Protein AF-A0A081S7B7-F1 (afdb_monomer)

Mean predicted aligned error: 12.24 Å

pLDDT: mean 73.67, std 15.97, range [31.12, 90.5]

Foldseek 3Di:
DVVVVVVVVVVVVVVVVPDDPPDVQDDAFDKDWDWDWDWDDDPVDIFTKTWTWIKTWHDDDPQKIAIQTPWTWMDGHPDIDTRVQWGWIQGRRNQFIWIDGPVDTDGDHPDDPDDDPPDD

Structure (mmCIF, N/CA/C/O backbone):
data_AF-A0A081S7B7-F1
#
_entry.id   AF-A0A081S7B7-F1
#
loop_
_atom_site.group_PDB
_atom_site.id
_atom_site.type_symbol
_atom_site.label_atom_id
_atom_site.label_alt_id
_atom_site.label_comp_id
_atom_site.label_asym_id
_atom_site.label_entity_id
_atom_site.label_seq_id
_atom_site.pdbx_PDB_ins_code
_atom_site.Cartn_x
_atom_site.Cartn_y
_atom_site.Cartn_z
_atom_site.occupancy
_atom_site.B_iso_or_equiv
_atom_site.auth_seq_id
_atom_site.auth_comp_id
_atom_site.auth_asym_id
_atom_site.auth_atom_id
_atom_site.pdbx_PDB_model_num
ATOM 1 N N . MET A 1 1 ? 56.852 11.979 -0.688 1.00 68.12 1 MET A N 1
ATOM 2 C CA . MET A 1 1 ? 56.045 12.980 -1.430 1.00 68.12 1 MET A CA 1
ATOM 3 C C . MET A 1 1 ? 55.145 12.350 -2.493 1.00 68.12 1 MET A C 1
ATOM 5 O O . MET A 1 1 ? 53.948 12.555 -2.406 1.00 68.12 1 MET A O 1
ATOM 9 N N . LYS A 1 2 ? 55.651 11.531 -3.431 1.00 82.25 2 LYS A N 1
ATOM 10 C CA . LYS A 1 2 ? 54.821 10.914 -4.494 1.00 82.25 2 LYS A CA 1
ATOM 11 C C . LYS A 1 2 ? 53.639 10.065 -3.985 1.00 82.25 2 LYS A C 1
ATOM 13 O O . LYS A 1 2 ? 52.539 10.202 -4.500 1.00 82.25 2 LYS A O 1
ATOM 18 N N . LEU A 1 3 ? 53.848 9.257 -2.940 1.00 85.06 3 LEU A N 1
ATOM 19 C CA . LEU A 1 3 ? 52.791 8.431 -2.332 1.00 85.06 3 LEU A CA 1
ATOM 20 C C . LEU A 1 3 ? 51.682 9.277 -1.682 1.00 85.06 3 LEU A C 1
ATOM 22 O O . LEU A 1 3 ? 50.507 8.969 -1.823 1.00 85.06 3 LEU A O 1
ATOM 26 N N . ALA A 1 4 ? 52.060 10.370 -1.013 1.00 86.06 4 ALA A N 1
ATOM 27 C CA . ALA A 1 4 ? 51.107 11.285 -0.388 1.00 86.06 4 ALA A CA 1
ATOM 28 C C . ALA A 1 4 ? 50.246 12.000 -1.438 1.00 86.06 4 ALA A C 1
ATOM 30 O O . ALA A 1 4 ? 49.049 12.160 -1.240 1.00 86.06 4 ALA A O 1
ATOM 31 N N . ILE A 1 5 ? 50.843 12.366 -2.577 1.00 86.19 5 ILE A N 1
ATOM 32 C CA . ILE A 1 5 ? 50.122 12.966 -3.705 1.00 86.19 5 ILE A CA 1
ATOM 33 C C . ILE A 1 5 ? 49.139 11.953 -4.307 1.00 86.19 5 ILE A C 1
ATOM 35 O O . ILE A 1 5 ? 47.987 12.301 -4.523 1.00 86.19 5 ILE A O 1
ATOM 39 N N . LEU A 1 6 ? 49.555 10.694 -4.495 1.00 90.50 6 LEU A N 1
ATOM 40 C CA . LEU A 1 6 ? 48.693 9.628 -5.018 1.00 90.50 6 LEU A CA 1
ATOM 41 C C . LEU A 1 6 ? 47.492 9.340 -4.097 1.00 90.50 6 LEU A C 1
ATOM 43 O O . LEU A 1 6 ? 46.360 9.208 -4.561 1.00 90.50 6 LEU A O 1
ATOM 47 N N . LEU A 1 7 ? 47.729 9.281 -2.785 1.00 87.81 7 LEU A N 1
ATOM 48 C CA . LEU A 1 7 ? 46.673 9.086 -1.790 1.00 87.81 7 LEU A CA 1
ATOM 49 C C . LEU A 1 7 ? 45.714 10.280 -1.744 1.00 87.81 7 LEU A C 1
ATOM 51 O O . LEU A 1 7 ? 44.505 10.082 -1.676 1.00 87.81 7 LEU A O 1
ATOM 55 N N . LEU A 1 8 ? 46.236 11.506 -1.851 1.00 87.44 8 LEU A N 1
ATO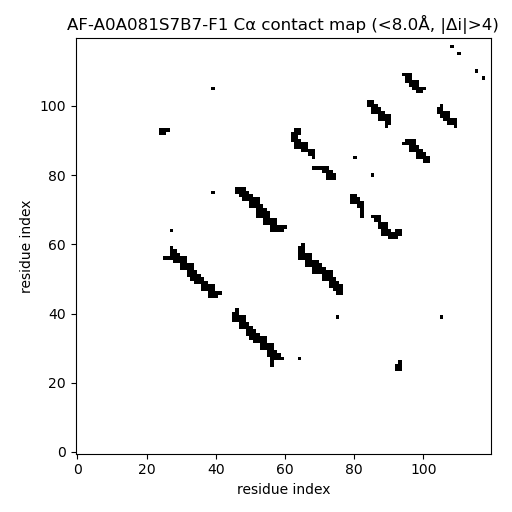M 56 C CA . LEU A 1 8 ? 45.418 12.716 -1.895 1.00 87.44 8 LEU A CA 1
ATOM 57 C C . LEU A 1 8 ? 44.538 12.748 -3.150 1.00 87.44 8 LEU A C 1
ATOM 59 O O . LEU A 1 8 ? 43.355 13.051 -3.058 1.00 87.44 8 LEU A O 1
ATOM 63 N N . THR A 1 9 ? 45.082 12.382 -4.314 1.00 85.81 9 THR A N 1
ATOM 64 C 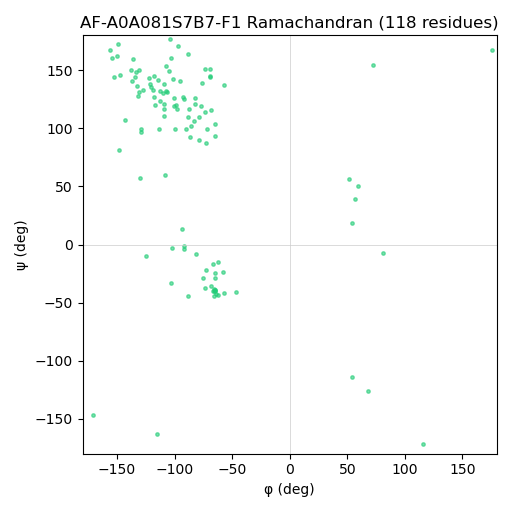CA . THR A 1 9 ? 44.297 12.314 -5.554 1.00 85.81 9 THR A CA 1
ATOM 65 C C . THR A 1 9 ? 43.218 11.244 -5.486 1.00 85.81 9 THR A C 1
ATOM 67 O O . THR A 1 9 ? 42.101 11.485 -5.928 1.00 85.81 9 THR A O 1
ATOM 70 N N . LEU A 1 10 ? 43.513 10.087 -4.885 1.00 85.25 10 LEU A N 1
ATOM 71 C CA . LEU A 1 10 ? 42.531 9.017 -4.734 1.00 85.25 10 LEU A CA 1
ATOM 72 C C . LEU A 1 10 ? 41.398 9.439 -3.789 1.00 85.25 10 LEU A C 1
ATOM 74 O O . LEU A 1 10 ? 40.236 9.189 -4.085 1.00 85.25 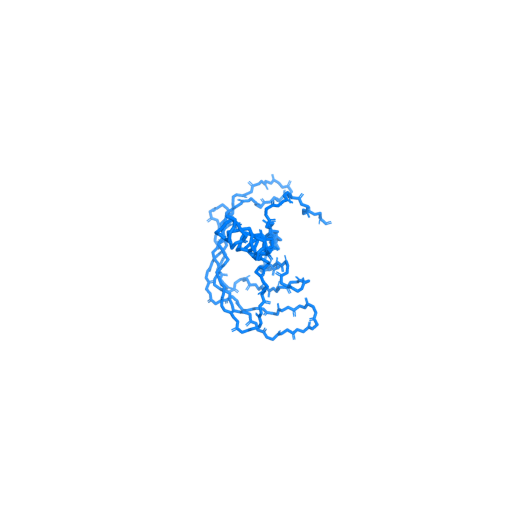10 LEU A O 1
ATOM 78 N N . PHE A 1 11 ? 41.738 10.136 -2.701 1.00 83.88 11 PHE A N 1
ATOM 79 C CA . PHE A 1 11 ? 40.775 10.673 -1.743 1.00 83.88 11 PHE A CA 1
ATOM 80 C C . PHE A 1 11 ? 39.870 11.755 -2.351 1.00 83.88 11 PHE A C 1
ATOM 82 O O . PHE A 1 11 ? 38.674 11.785 -2.084 1.00 83.88 11 PHE A O 1
ATOM 89 N N . VAL A 1 12 ? 40.419 12.626 -3.204 1.00 84.31 12 VAL A N 1
ATOM 90 C CA . VAL A 1 12 ? 39.640 13.658 -3.913 1.00 84.31 12 VAL A CA 1
ATOM 91 C C . VAL A 1 12 ? 38.698 13.042 -4.952 1.00 84.31 12 VAL A C 1
ATOM 93 O O . VAL A 1 12 ? 37.589 13.529 -5.136 1.00 84.31 12 VAL A O 1
ATOM 96 N N . ILE A 1 13 ? 39.110 11.965 -5.625 1.00 81.62 13 ILE A N 1
ATOM 97 C CA . ILE A 1 13 ? 38.257 11.272 -6.600 1.00 81.62 13 ILE A CA 1
ATOM 98 C C . ILE A 1 13 ? 37.161 10.469 -5.888 1.00 81.62 13 ILE A C 1
ATOM 100 O O . ILE A 1 13 ? 36.030 10.428 -6.367 1.00 81.62 13 ILE A O 1
ATOM 104 N N . SER A 1 14 ? 37.462 9.847 -4.743 1.00 74.00 14 SER A N 1
ATOM 105 C CA . SER A 1 14 ? 36.481 9.048 -4.002 1.00 74.00 14 SER A CA 1
ATOM 106 C C . SER A 1 14 ? 35.463 9.894 -3.235 1.00 74.00 14 SER A C 1
ATOM 108 O O . SER A 1 14 ? 34.321 9.464 -3.085 1.00 74.00 14 SER A O 1
ATOM 110 N N . SER A 1 15 ? 35.820 11.106 -2.795 1.00 72.44 15 SER A N 1
ATOM 111 C CA . SER A 1 15 ? 34.898 11.984 -2.059 1.00 72.44 15 SER A CA 1
ATOM 112 C C . SER A 1 15 ? 33.700 12.449 -2.895 1.00 72.44 15 SER A C 1
ATOM 114 O O . SER A 1 15 ? 32.637 12.709 -2.335 1.00 72.44 15 SER A O 1
ATOM 116 N N . GLY A 1 16 ? 33.831 12.477 -4.226 1.00 65.25 16 GLY A N 1
ATOM 117 C CA . GLY A 1 16 ? 32.735 12.794 -5.147 1.00 65.25 16 GLY A CA 1
ATOM 118 C C . GLY A 1 16 ? 31.609 11.752 -5.183 1.00 65.25 16 GLY A C 1
ATOM 119 O O . GLY A 1 16 ? 30.512 12.073 -5.626 1.00 65.25 16 GLY A O 1
ATOM 120 N N . TYR A 1 17 ? 31.844 10.532 -4.688 1.00 63.31 17 TYR A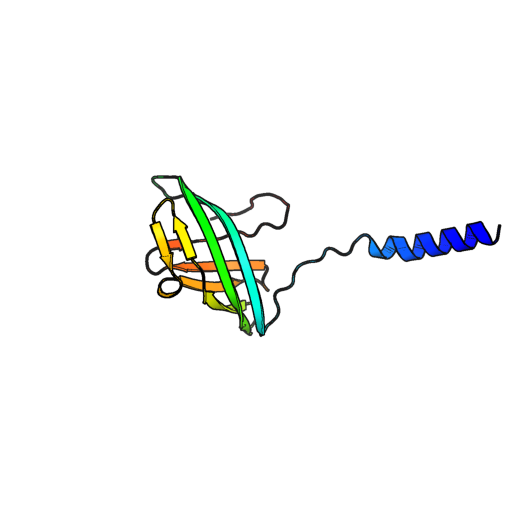 N 1
ATOM 121 C CA . TYR A 1 17 ? 30.839 9.459 -4.652 1.00 63.31 17 TYR A CA 1
ATOM 122 C C . TYR A 1 17 ? 30.024 9.422 -3.352 1.00 63.31 17 TYR A C 1
ATOM 124 O O . TYR A 1 17 ? 29.117 8.604 -3.227 1.00 63.31 17 TYR A O 1
ATOM 132 N N . LEU A 1 18 ? 30.328 10.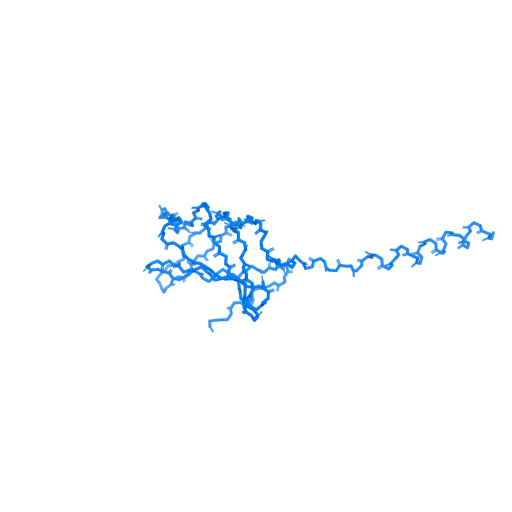281 -2.373 1.00 59.66 18 LEU A N 1
ATOM 133 C CA . LEU A 1 18 ? 29.705 10.221 -1.043 1.00 59.66 18 LEU A CA 1
ATOM 134 C C . LEU A 1 18 ? 28.318 10.879 -0.969 1.00 59.66 18 LEU A C 1
ATOM 136 O O . LEU A 1 18 ? 27.639 10.732 0.042 1.00 59.66 18 LEU A O 1
ATOM 140 N N . PHE A 1 19 ? 27.880 11.568 -2.027 1.00 54.16 19 PHE A N 1
ATOM 141 C CA . PHE A 1 19 ? 26.607 12.294 -2.060 1.00 54.16 19 PHE A CA 1
ATOM 142 C C . PHE A 1 19 ? 25.795 11.936 -3.308 1.00 54.16 19 PHE A C 1
ATOM 144 O O . PHE A 1 19 ? 25.462 12.798 -4.118 1.00 54.16 19 PHE A O 1
ATOM 151 N N . HIS A 1 20 ? 25.506 10.649 -3.499 1.00 49.44 20 HIS A N 1
ATOM 152 C CA . HIS A 1 20 ? 24.425 10.250 -4.395 1.00 49.44 20 HIS A CA 1
ATOM 153 C C . HIS A 1 20 ? 23.213 9.931 -3.527 1.00 49.44 20 HIS A C 1
ATOM 155 O O . HIS A 1 20 ? 23.144 8.864 -2.919 1.00 49.44 20 HIS A O 1
ATOM 161 N N . GLU A 1 21 ? 22.282 10.878 -3.419 1.00 51.38 21 GLU A N 1
ATOM 162 C CA . GLU A 1 21 ? 20.961 10.563 -2.887 1.00 51.38 21 GLU A CA 1
ATOM 163 C C . GLU A 1 21 ? 20.304 9.606 -3.881 1.00 51.38 21 GLU A C 1
ATO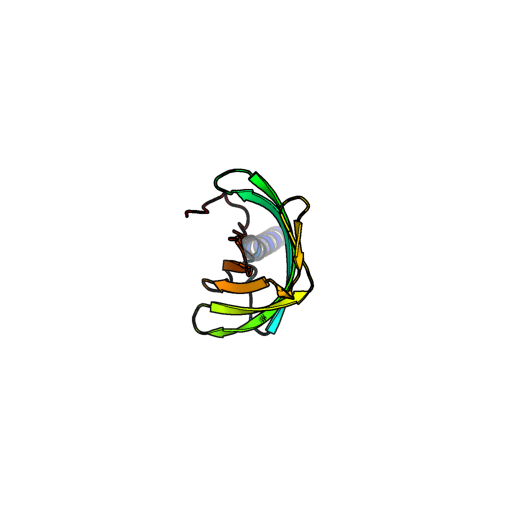M 165 O O . GLU A 1 21 ? 19.908 10.000 -4.978 1.00 51.38 21 GLU A O 1
ATOM 170 N N . SER A 1 22 ? 20.267 8.317 -3.542 1.00 49.06 22 SER A N 1
ATOM 171 C CA . SER A 1 22 ? 19.534 7.334 -4.327 1.00 49.06 22 SER A CA 1
ATOM 172 C C . SER A 1 22 ? 18.046 7.567 -4.094 1.00 49.06 22 SER A C 1
ATOM 174 O O . SER A 1 22 ? 17.435 6.984 -3.194 1.00 49.06 22 SER A O 1
ATOM 176 N N . PHE A 1 23 ? 17.452 8.447 -4.889 1.00 56.06 23 PHE A N 1
ATOM 177 C CA . PHE A 1 23 ? 16.014 8.412 -5.082 1.00 56.06 23 PHE A CA 1
ATOM 178 C C . PHE A 1 23 ? 15.722 7.134 -5.863 1.00 56.06 23 PHE A C 1
ATOM 180 O O . PHE A 1 23 ? 16.198 6.967 -6.984 1.00 56.06 23 PHE A O 1
ATOM 187 N N . ALA A 1 24 ? 14.997 6.202 -5.248 1.00 59.56 24 ALA A N 1
ATOM 188 C CA . ALA A 1 24 ? 14.414 5.096 -5.987 1.00 59.56 24 ALA A CA 1
ATOM 189 C C . ALA A 1 24 ? 13.371 5.697 -6.942 1.00 59.56 24 ALA A C 1
ATOM 191 O O . ALA A 1 24 ? 12.248 5.999 -6.543 1.00 59.56 24 ALA A O 1
ATOM 192 N N . GLU A 1 25 ? 13.784 5.982 -8.175 1.00 66.12 25 GLU A N 1
ATOM 193 C CA . GLU A 1 25 ? 12.890 6.444 -9.228 1.00 66.12 25 GLU A CA 1
ATOM 194 C C . GLU A 1 25 ? 12.105 5.239 -9.751 1.00 66.12 25 GLU A C 1
ATOM 196 O O . GLU A 1 25 ? 12.681 4.257 -10.219 1.00 66.12 25 GLU A O 1
ATOM 201 N N . VAL A 1 26 ? 10.779 5.300 -9.629 1.00 70.94 26 VAL A N 1
ATOM 202 C CA . VAL A 1 26 ? 9.879 4.280 -10.174 1.00 70.94 26 VAL A CA 1
ATOM 203 C C . VAL A 1 26 ? 9.836 4.459 -11.690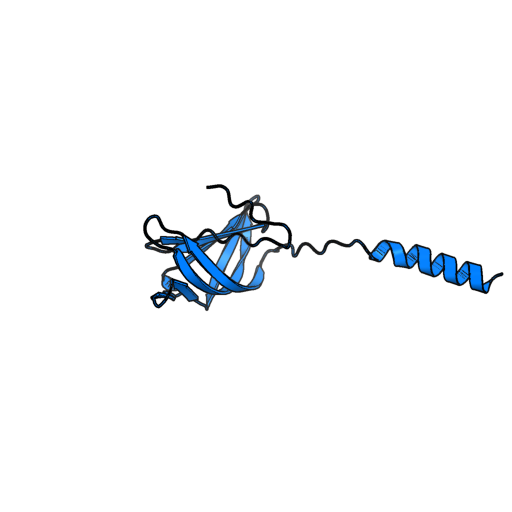 1.00 70.94 26 VAL A C 1
ATOM 205 O O . VAL A 1 26 ? 9.347 5.481 -12.169 1.00 70.94 26 VAL A O 1
ATOM 208 N N . SER A 1 27 ? 10.339 3.478 -12.442 1.00 75.44 27 SER A N 1
ATOM 209 C CA . SER A 1 27 ? 10.270 3.461 -13.910 1.00 75.44 27 SER A CA 1
ATOM 210 C C . SER A 1 27 ? 9.096 2.613 -14.409 1.00 75.44 27 SER A C 1
ATOM 212 O O . SER A 1 27 ? 8.443 1.924 -13.625 1.00 75.44 27 SER A O 1
ATOM 214 N N . GLU A 1 28 ? 8.806 2.659 -15.709 1.00 81.69 28 GLU A N 1
ATOM 215 C CA . GLU A 1 28 ? 7.776 1.827 -16.349 1.00 81.69 28 GLU A CA 1
ATOM 216 C C . GLU A 1 28 ? 8.183 0.343 -16.396 1.00 81.69 28 GLU A C 1
ATOM 218 O O . GLU A 1 28 ? 9.364 0.021 -16.530 1.00 81.69 28 GLU A O 1
ATOM 223 N N . ASN A 1 29 ? 7.196 -0.560 -16.382 1.00 83.25 29 ASN A N 1
ATOM 224 C CA . ASN A 1 29 ? 7.370 -2.009 -16.558 1.00 83.25 29 ASN A CA 1
ATOM 225 C C . ASN A 1 29 ? 8.329 -2.656 -15.546 1.00 83.25 29 ASN A C 1
ATOM 227 O O . ASN A 1 29 ? 9.116 -3.542 -15.885 1.00 83.25 29 ASN A O 1
ATOM 231 N N . GLN A 1 30 ? 8.268 -2.204 -14.298 1.00 84.06 30 GLN A N 1
ATOM 232 C CA . GLN A 1 30 ? 9.041 -2.731 -13.182 1.00 84.06 30 GLN A CA 1
ATOM 233 C C . GLN A 1 30 ? 8.108 -3.294 -12.112 1.00 84.06 30 GLN A C 1
ATOM 235 O O . GLN A 1 30 ? 7.020 -2.767 -11.886 1.00 84.06 30 GLN A O 1
ATOM 240 N N . ALA A 1 31 ? 8.549 -4.366 -11.458 1.00 86.12 31 ALA A N 1
ATOM 241 C CA . ALA A 1 31 ? 7.859 -4.948 -10.316 1.00 86.12 31 ALA A CA 1
ATOM 242 C C . ALA A 1 31 ? 8.450 -4.405 -9.009 1.00 86.12 31 ALA A C 1
ATOM 244 O O . ALA A 1 31 ? 9.668 -4.241 -8.890 1.00 86.12 31 ALA A O 1
ATOM 245 N N . PHE A 1 32 ? 7.587 -4.147 -8.035 1.00 84.44 32 PHE A N 1
ATOM 246 C CA . PHE A 1 32 ? 7.917 -3.580 -6.735 1.00 84.44 32 PHE A CA 1
ATOM 247 C C . PHE A 1 32 ? 7.139 -4.305 -5.643 1.00 84.44 32 PHE A C 1
ATOM 249 O O . PHE A 1 32 ? 6.016 -4.744 -5.872 1.00 84.44 32 PHE A O 1
ATOM 256 N N . LEU A 1 33 ? 7.724 -4.360 -4.450 1.00 86.25 33 LEU A N 1
ATOM 257 C CA . LEU A 1 33 ? 7.021 -4.738 -3.230 1.00 86.25 33 LEU A CA 1
ATOM 258 C C . LEU A 1 33 ? 6.813 -3.483 -2.390 1.00 86.25 33 LEU A C 1
ATOM 260 O O . LEU A 1 33 ? 7.744 -2.693 -2.195 1.00 86.25 33 LEU A O 1
ATOM 264 N N . LEU A 1 34 ? 5.586 -3.290 -1.928 1.00 84.06 34 LEU A N 1
ATOM 265 C CA . LEU A 1 34 ? 5.224 -2.247 -0.987 1.00 84.06 34 LEU A CA 1
ATOM 266 C C . LEU A 1 34 ? 4.813 -2.900 0.323 1.00 84.06 34 LEU A C 1
ATOM 268 O O . LEU A 1 34 ? 3.674 -3.328 0.478 1.00 84.06 34 LEU A O 1
ATOM 272 N N . GLU A 1 35 ? 5.751 -2.917 1.258 1.00 86.50 35 GLU A N 1
ATOM 273 C CA . GLU A 1 35 ? 5.566 -3.485 2.586 1.00 86.50 35 GLU A CA 1
ATOM 274 C C . GLU A 1 35 ? 5.638 -2.380 3.641 1.00 86.50 35 GLU A C 1
ATOM 276 O O . GLU A 1 35 ? 6.448 -1.447 3.549 1.00 86.50 35 GLU A O 1
ATOM 281 N N . GLY A 1 36 ? 4.804 -2.473 4.669 1.00 84.19 36 GLY A N 1
ATOM 282 C CA . GLY A 1 36 ? 4.857 -1.543 5.783 1.00 84.19 36 GLY A CA 1
ATOM 283 C C . GLY A 1 36 ? 3.761 -1.751 6.812 1.00 84.19 36 GLY A C 1
ATOM 284 O O . GLY A 1 36 ? 2.765 -2.424 6.587 1.00 84.19 36 GLY A O 1
ATOM 285 N N . SER A 1 37 ? 3.934 -1.104 7.956 1.00 85.00 37 SER A N 1
ATOM 286 C CA . SER A 1 37 ? 2.937 -1.070 9.022 1.00 85.00 37 SER A CA 1
ATOM 287 C C . SER A 1 37 ? 2.760 0.356 9.523 1.00 85.00 37 SER A C 1
ATOM 289 O O . SER A 1 37 ? 3.721 1.132 9.546 1.00 85.00 37 SER A O 1
ATOM 291 N N . GLY A 1 38 ? 1.564 0.710 9.974 1.00 84.50 38 GLY A N 1
ATOM 292 C CA . GLY A 1 38 ? 1.269 2.043 10.474 1.00 84.50 38 GLY A CA 1
ATOM 293 C C . GLY A 1 38 ? -0.099 2.148 11.127 1.00 84.50 38 GLY A C 1
ATOM 294 O O . GLY A 1 38 ? -0.592 1.207 11.748 1.00 84.50 38 GLY A O 1
ATOM 295 N N . PHE A 1 39 ? -0.705 3.326 10.983 1.00 81.19 39 PHE A N 1
ATOM 296 C CA . PHE A 1 39 ? -2.013 3.631 11.547 1.00 81.19 39 PHE A CA 1
ATOM 297 C C . PHE A 1 39 ? -2.916 4.302 10.514 1.00 81.19 39 PHE A C 1
ATOM 299 O O . PHE A 1 39 ? -2.494 5.239 9.832 1.00 81.19 39 PHE A O 1
ATOM 306 N N . ALA A 1 40 ? -4.174 3.876 10.454 1.00 77.31 40 ALA A N 1
ATOM 307 C CA . ALA A 1 40 ? -5.236 4.560 9.733 1.00 77.31 40 ALA A CA 1
ATOM 308 C C . ALA A 1 40 ? -6.067 5.387 10.721 1.00 77.31 40 ALA A C 1
ATOM 310 O O . ALA A 1 40 ? -6.643 4.861 11.674 1.00 77.31 40 ALA A O 1
ATOM 311 N N . VAL A 1 41 ? -6.119 6.701 10.504 1.00 76.56 41 VAL A N 1
ATOM 312 C CA . VAL A 1 41 ? -6.858 7.625 11.372 1.00 76.56 41 VAL A CA 1
ATOM 313 C C . VAL A 1 41 ? -8.220 7.915 10.754 1.00 76.56 41 VAL A C 1
ATOM 315 O O . VAL A 1 41 ? -8.306 8.509 9.679 1.00 76.56 41 VAL A O 1
ATOM 318 N N . THR A 1 42 ? -9.279 7.520 11.453 1.00 72.81 42 THR A N 1
ATOM 319 C CA . THR A 1 42 ? -10.669 7.857 11.117 1.00 72.81 42 THR A CA 1
ATOM 320 C C . THR A 1 42 ? -11.189 8.952 12.052 1.00 72.81 42 THR A C 1
ATOM 322 O O . THR A 1 42 ? -10.476 9.400 12.950 1.00 72.81 42 THR A O 1
ATOM 325 N N . GLU A 1 43 ? -12.423 9.417 11.844 1.00 77.94 43 GLU A N 1
ATOM 326 C CA . GLU A 1 43 ? -13.043 10.393 12.753 1.00 77.94 43 GLU A CA 1
ATOM 327 C C . GLU A 1 43 ? -13.279 9.821 14.158 1.00 77.94 43 GLU A C 1
ATOM 329 O O . GLU A 1 43 ? -13.238 10.564 15.137 1.00 77.94 43 GLU A O 1
ATOM 334 N N . GLU A 1 44 ? -13.491 8.507 14.260 1.00 81.06 44 GLU A N 1
ATOM 335 C CA . GLU A 1 44 ? -13.915 7.845 15.497 1.00 81.06 44 GLU A CA 1
ATOM 336 C C . GLU A 1 44 ? -12.768 7.115 16.207 1.00 81.06 44 GLU A C 1
ATOM 338 O O . GLU A 1 44 ? -12.736 7.058 17.435 1.00 81.06 44 GLU A O 1
ATOM 343 N N . GLN A 1 45 ? -11.816 6.562 15.450 1.00 81.38 45 GLN A N 1
ATOM 344 C CA . GLN A 1 45 ? -10.759 5.707 15.991 1.00 81.38 45 GLN A CA 1
ATOM 345 C C . GLN A 1 45 ? -9.480 5.693 15.147 1.00 81.38 45 GLN A C 1
ATOM 347 O O . GLN A 1 45 ? -9.479 6.009 13.952 1.00 81.38 45 GLN A O 1
ATOM 352 N N . ILE A 1 46 ? -8.389 5.284 15.792 1.00 83.25 46 ILE A N 1
ATOM 353 C CA . ILE A 1 46 ? -7.113 4.961 15.154 1.00 83.25 46 ILE A CA 1
ATOM 354 C C . ILE A 1 46 ? -7.043 3.439 15.040 1.00 83.25 46 ILE A C 1
ATOM 356 O O . ILE A 1 46 ? -7.067 2.766 16.067 1.00 83.25 46 ILE A O 1
ATOM 360 N N . LYS A 1 47 ? -6.944 2.928 13.813 1.00 82.75 47 LYS A N 1
ATOM 361 C CA . LYS A 1 47 ? -6.771 1.502 13.522 1.00 82.75 47 LYS A CA 1
ATOM 362 C C . LYS A 1 47 ? -5.311 1.202 13.190 1.00 82.75 47 LYS A C 1
ATOM 364 O O . LYS A 1 47 ? -4.666 2.016 12.521 1.00 82.75 47 LYS A O 1
ATOM 369 N N . PHE A 1 48 ? -4.783 0.063 13.625 1.00 85.75 48 PHE A N 1
ATOM 370 C CA . PHE A 1 48 ? -3.499 -0.442 13.136 1.00 85.75 48 PHE A CA 1
ATOM 371 C C . PHE A 1 48 ? -3.649 -0.883 11.681 1.00 85.75 48 PHE A C 1
ATOM 373 O O . PHE A 1 48 ? -4.708 -1.349 11.276 1.00 85.75 48 PHE A O 1
ATOM 380 N N . THR A 1 49 ? -2.613 -0.702 10.873 1.00 85.00 49 THR A N 1
ATOM 381 C CA . THR A 1 49 ? -2.639 -1.137 9.475 1.00 85.00 49 THR A CA 1
ATOM 382 C C . THR A 1 49 ? -1.331 -1.794 9.096 1.00 85.00 49 THR A C 1
ATOM 384 O O . THR A 1 49 ? -0.260 -1.340 9.501 1.00 85.00 49 THR A O 1
ATOM 387 N N . GLU A 1 50 ? -1.432 -2.854 8.315 1.00 88.44 50 GLU A N 1
ATOM 388 C CA . GLU A 1 50 ? -0.328 -3.498 7.627 1.00 88.44 50 GLU A CA 1
ATOM 389 C C . GLU A 1 50 ? -0.628 -3.490 6.131 1.00 88.44 50 GLU A C 1
ATOM 391 O O . GLU A 1 50 ? -1.782 -3.586 5.710 1.00 88.44 50 GLU A O 1
ATOM 396 N N . ILE A 1 51 ? 0.410 -3.306 5.331 1.00 87.12 51 ILE A N 1
ATOM 397 C CA . ILE A 1 51 ? 0.350 -3.333 3.880 1.00 87.12 51 ILE A CA 1
ATOM 398 C C . ILE A 1 51 ? 1.456 -4.245 3.380 1.00 87.12 51 ILE A C 1
ATOM 400 O O . ILE A 1 51 ? 2.606 -4.108 3.791 1.00 87.12 51 ILE A O 1
ATOM 404 N N . ASP A 1 52 ? 1.091 -5.145 2.484 1.00 90.19 52 ASP A N 1
ATOM 405 C CA . ASP A 1 52 ? 2.008 -5.973 1.714 1.00 90.19 52 ASP A CA 1
ATOM 406 C C . ASP A 1 52 ? 1.397 -6.104 0.324 1.00 90.19 52 ASP A C 1
ATOM 408 O O . ASP A 1 52 ? 0.350 -6.726 0.178 1.00 90.19 52 ASP A O 1
ATOM 412 N N . LEU A 1 53 ? 1.969 -5.425 -0.673 1.00 88.62 53 LEU A N 1
ATOM 413 C CA . LEU A 1 53 ? 1.468 -5.426 -2.048 1.00 88.62 53 LEU A CA 1
ATOM 414 C C . LEU A 1 53 ? 2.591 -5.681 -3.049 1.00 88.62 53 LEU A C 1
ATOM 416 O O . LEU A 1 53 ? 3.560 -4.914 -3.108 1.00 88.62 53 LEU A O 1
ATOM 420 N N . GLY A 1 54 ? 2.396 -6.661 -3.927 1.00 90.00 54 GLY A N 1
ATOM 421 C CA . GLY A 1 54 ? 3.145 -6.785 -5.170 1.00 90.00 54 GLY A CA 1
ATOM 422 C C . GLY A 1 54 ? 2.543 -5.885 -6.242 1.00 90.00 54 GLY A C 1
ATOM 423 O O . GLY A 1 54 ? 1.369 -5.996 -6.603 1.00 90.00 54 GLY A O 1
ATOM 424 N N . LEU A 1 55 ? 3.346 -4.960 -6.759 1.00 88.81 55 LEU A N 1
ATOM 425 C CA . LEU A 1 55 ? 2.932 -3.943 -7.720 1.00 88.81 55 LEU A CA 1
ATOM 426 C C . LEU A 1 55 ? 3.748 -4.061 -9.003 1.00 88.81 55 LEU A C 1
ATOM 428 O O . LEU A 1 55 ? 4.971 -4.157 -8.942 1.00 88.81 55 LEU A O 1
ATOM 432 N N . SER A 1 56 ? 3.114 -3.926 -10.165 1.00 88.31 56 SER A N 1
ATOM 433 C CA . SER A 1 56 ? 3.815 -3.735 -11.437 1.00 88.31 56 SER A CA 1
ATOM 434 C C . SER A 1 56 ? 3.474 -2.389 -12.063 1.00 88.31 56 SER A C 1
ATOM 436 O O . SER A 1 56 ? 2.312 -2.074 -12.341 1.00 88.31 56 SER A O 1
ATOM 438 N N . SER A 1 57 ? 4.491 -1.553 -12.275 1.00 87.56 57 SER A N 1
ATOM 439 C CA . SER A 1 57 ? 4.325 -0.297 -12.997 1.00 87.56 57 SER A CA 1
ATOM 440 C C . SER A 1 57 ? 4.037 -0.564 -14.470 1.00 87.56 57 SER A C 1
ATOM 442 O O . SER A 1 57 ? 4.557 -1.488 -15.088 1.00 87.56 57 SER A O 1
ATOM 444 N N . GLN A 1 58 ? 3.191 0.279 -15.039 1.00 86.25 58 GLN A N 1
ATOM 445 C CA . GLN A 1 58 ? 2.761 0.229 -16.428 1.00 86.25 58 GLN A CA 1
ATOM 446 C C . GLN A 1 58 ? 3.251 1.491 -17.148 1.00 86.25 58 GLN A C 1
ATOM 448 O O . GLN A 1 58 ? 4.106 2.222 -16.647 1.00 86.25 58 GLN A O 1
ATOM 453 N N . ASN A 1 59 ? 2.670 1.783 -18.310 1.00 83.81 59 ASN A N 1
ATOM 454 C CA . ASN A 1 59 ? 2.977 2.992 -19.068 1.00 83.81 59 ASN A CA 1
ATOM 455 C C . ASN A 1 59 ? 2.742 4.274 -18.247 1.00 83.81 59 ASN A C 1
ATOM 457 O O . ASN A 1 59 ? 1.698 4.460 -17.600 1.00 83.81 59 ASN A O 1
ATOM 461 N N . GLN A 1 60 ? 3.682 5.206 -18.361 1.00 81.00 60 GLN A N 1
ATOM 462 C CA . GLN A 1 60 ? 3.604 6.559 -17.846 1.00 81.00 60 GLN A CA 1
ATOM 463 C C . GLN A 1 60 ? 2.696 7.405 -18.739 1.00 81.00 60 GLN A C 1
ATOM 465 O O . GLN A 1 60 ? 2.730 7.361 -19.971 1.00 81.00 60 GLN A O 1
ATOM 470 N N . ARG A 1 61 ? 1.867 8.239 -18.111 1.00 80.12 61 ARG A N 1
ATOM 471 C CA . ARG A 1 61 ? 1.052 9.245 -18.792 1.00 80.12 61 ARG A CA 1
ATOM 472 C C . ARG A 1 61 ? 1.250 10.595 -18.113 1.00 80.12 61 ARG A C 1
ATOM 474 O O . ARG A 1 61 ? 0.641 10.888 -17.086 1.00 80.12 61 ARG A O 1
ATOM 481 N N . GLY A 1 62 ? 2.100 11.435 -18.702 1.00 82.19 62 GLY A N 1
ATOM 482 C CA . GLY A 1 62 ? 2.500 12.706 -18.093 1.00 82.19 62 GLY A 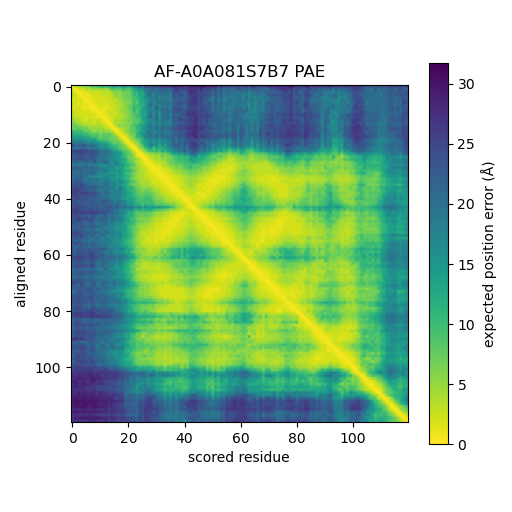CA 1
ATOM 483 C C . GLY A 1 62 ? 3.346 12.470 -16.840 1.00 82.19 62 GLY A C 1
ATOM 484 O O . GLY A 1 62 ? 4.330 11.745 -16.896 1.00 82.19 62 GLY A O 1
ATOM 485 N N . SER A 1 63 ? 2.956 13.048 -15.703 1.00 76.81 63 SER A N 1
ATOM 486 C CA . SER A 1 63 ? 3.637 12.880 -14.405 1.00 76.81 63 SER A CA 1
ATOM 487 C C . SER A 1 63 ? 3.057 11.750 -13.539 1.00 76.81 63 SER A C 1
ATOM 489 O O . SER A 1 63 ? 3.300 11.696 -12.333 1.00 76.81 63 SER A O 1
ATOM 491 N N . THR A 1 64 ? 2.229 10.880 -14.120 1.00 76.75 64 THR A N 1
ATOM 492 C CA . THR A 1 64 ? 1.572 9.754 -13.436 1.00 76.75 64 THR A CA 1
ATOM 493 C C . THR A 1 64 ? 2.023 8.447 -14.068 1.00 76.75 64 THR A C 1
ATOM 495 O O . THR A 1 64 ? 1.985 8.322 -15.292 1.00 76.75 64 THR A O 1
ATOM 498 N N . ILE A 1 65 ? 2.393 7.471 -13.242 1.00 79.62 65 ILE A N 1
ATOM 499 C CA . ILE A 1 65 ? 2.662 6.096 -13.674 1.00 79.62 65 ILE A CA 1
ATOM 500 C C . ILE A 1 65 ? 1.515 5.241 -13.139 1.00 79.62 65 ILE A C 1
ATOM 502 O O . ILE A 1 65 ? 1.231 5.235 -11.939 1.00 79.62 65 ILE A O 1
ATOM 506 N N . ASN A 1 66 ? 0.786 4.579 -14.036 1.00 82.50 66 ASN A N 1
ATOM 507 C CA . ASN A 1 66 ? -0.221 3.618 -13.594 1.00 82.50 66 ASN A CA 1
ATOM 508 C C . ASN A 1 66 ? 0.491 2.362 -13.091 1.00 82.50 66 ASN A C 1
ATOM 510 O O . ASN A 1 66 ? 1.566 2.033 -13.584 1.00 82.50 66 ASN A O 1
ATOM 514 N N . PHE A 1 67 ? -0.114 1.649 -12.151 1.00 85.56 67 PHE A N 1
ATOM 515 C CA . PHE A 1 67 ? 0.366 0.335 -11.748 1.00 85.56 67 PHE A CA 1
ATOM 516 C C . PHE A 1 67 ? -0.799 -0.633 -11.605 1.00 85.56 67 PHE A C 1
ATOM 518 O O . PHE A 1 67 ? -1.951 -0.215 -11.481 1.00 85.56 67 PHE A O 1
ATOM 525 N N . VAL A 1 68 ? -0.483 -1.919 -11.653 1.00 87.00 68 VAL A N 1
ATOM 526 C CA . VAL A 1 68 ? -1.398 -3.009 -11.325 1.00 87.00 68 VAL A CA 1
ATOM 527 C C . VAL A 1 68 ? -0.931 -3.610 -10.006 1.00 87.00 68 VAL A C 1
ATOM 529 O O . VAL A 1 68 ? 0.269 -3.734 -9.781 1.00 87.00 68 VAL A O 1
ATOM 532 N N . ILE A 1 69 ? -1.878 -3.924 -9.126 1.00 87.62 69 ILE A N 1
ATOM 533 C CA . ILE A 1 69 ? -1.619 -4.720 -7.927 1.00 87.62 69 ILE A CA 1
ATOM 534 C C . ILE A 1 69 ? -1.767 -6.179 -8.361 1.00 87.62 69 ILE A C 1
ATOM 536 O O . ILE A 1 69 ? -2.832 -6.563 -8.847 1.00 87.62 69 ILE A O 1
ATOM 540 N N . GLU A 1 70 ? -0.692 -6.953 -8.280 1.00 87.44 70 GLU A N 1
ATOM 541 C CA . GLU A 1 70 ? -0.671 -8.354 -8.714 1.00 87.44 70 GLU A CA 1
ATOM 542 C C . GLU A 1 70 ? -1.091 -9.284 -7.582 1.00 87.44 70 GLU A C 1
ATOM 544 O O . GLU A 1 70 ? -1.911 -10.181 -7.785 1.00 87.44 70 GLU A O 1
ATOM 549 N N . ASP A 1 71 ? -0.565 -9.032 -6.388 1.00 87.19 71 ASP A N 1
ATOM 550 C CA . ASP A 1 71 ? -0.888 -9.752 -5.171 1.00 87.19 71 ASP A CA 1
ATOM 551 C C . ASP A 1 71 ? -0.784 -8.853 -3.926 1.00 87.19 71 ASP A C 1
ATOM 553 O O . ASP A 1 71 ? -0.391 -7.685 -4.005 1.00 87.19 71 ASP A O 1
ATOM 557 N N . GLY A 1 72 ? -1.211 -9.392 -2.782 1.00 88.00 72 GLY A N 1
ATOM 558 C CA . GLY A 1 72 ? -1.097 -8.735 -1.487 1.00 88.00 72 GLY A CA 1
ATOM 559 C C . GLY A 1 72 ? -2.412 -8.384 -0.793 1.00 88.00 72 GLY A C 1
ATOM 560 O O . GLY A 1 72 ? -3.507 -8.780 -1.211 1.00 88.00 72 GLY A O 1
ATOM 561 N N . PHE A 1 73 ? -2.280 -7.642 0.301 1.00 87.00 73 PHE A N 1
ATOM 562 C CA . PHE A 1 73 ? -3.362 -7.237 1.184 1.00 87.00 73 PHE A CA 1
ATOM 563 C C . PHE A 1 73 ? -3.082 -5.888 1.859 1.00 87.00 73 PHE A C 1
ATOM 565 O O . PHE A 1 73 ? -1.950 -5.403 1.947 1.00 87.00 73 PHE A O 1
ATOM 572 N N . VAL A 1 74 ? -4.149 -5.289 2.379 1.00 85.88 74 VAL A N 1
ATOM 573 C CA . VAL A 1 74 ? -4.079 -4.207 3.364 1.00 85.88 74 VAL A CA 1
ATOM 574 C C . VAL A 1 74 ? -4.959 -4.583 4.545 1.00 85.88 74 VAL A C 1
ATOM 576 O O . VAL A 1 74 ? -6.107 -4.965 4.338 1.00 85.88 74 VAL A O 1
ATOM 579 N N . THR A 1 75 ? -4.470 -4.447 5.774 1.00 86.94 75 THR A N 1
ATOM 580 C CA . THR A 1 75 ? -5.283 -4.651 6.980 1.00 86.94 75 THR A CA 1
ATOM 581 C C . THR A 1 75 ? -5.666 -3.334 7.646 1.00 86.94 75 THR A C 1
ATOM 583 O O . THR A 1 75 ? -4.929 -2.346 7.587 1.00 86.94 75 THR A O 1
ATOM 586 N N . LEU A 1 76 ? -6.831 -3.320 8.292 1.00 85.88 76 LEU A N 1
ATOM 587 C CA . LEU A 1 76 ? -7.290 -2.293 9.225 1.00 85.88 76 LEU A CA 1
ATOM 588 C C . LEU A 1 76 ? -7.762 -2.989 10.512 1.00 85.88 76 LEU A C 1
ATOM 590 O O . LEU A 1 76 ? -8.905 -3.437 10.598 1.00 85.88 76 LEU A O 1
ATOM 594 N N . ASP A 1 77 ? -6.888 -3.058 11.514 1.00 86.69 77 ASP A N 1
ATOM 595 C CA . ASP A 1 77 ? -6.984 -3.962 12.666 1.00 86.69 77 ASP A CA 1
ATOM 596 C C . ASP A 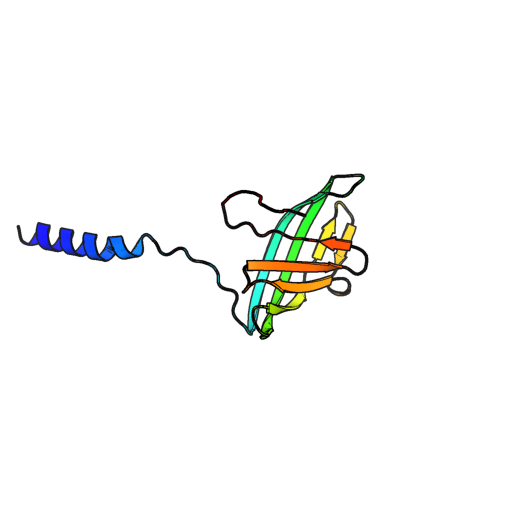1 77 ? -7.142 -5.425 12.208 1.00 86.69 77 ASP A C 1
ATOM 598 O O . ASP A 1 77 ? -6.232 -5.967 11.585 1.00 86.69 77 ASP A O 1
ATOM 602 N N . ASP A 1 78 ? -8.294 -6.045 12.480 1.00 86.19 78 ASP A N 1
ATOM 603 C CA . ASP A 1 78 ? -8.599 -7.438 12.130 1.00 86.19 78 ASP A CA 1
ATOM 604 C C . ASP A 1 78 ? -9.285 -7.582 10.750 1.00 86.19 78 ASP A C 1
ATOM 606 O O . ASP A 1 78 ? -9.621 -8.691 10.333 1.00 86.19 78 ASP A O 1
ATOM 610 N N . GLU A 1 79 ? -9.549 -6.472 10.048 1.00 85.69 79 GLU A N 1
ATOM 611 C CA . GLU A 1 79 ? -10.181 -6.470 8.721 1.00 85.69 79 GLU A CA 1
ATOM 612 C C . GLU A 1 79 ? -9.116 -6.507 7.617 1.00 85.69 79 GLU A C 1
ATOM 614 O O . GLU A 1 79 ? -8.262 -5.626 7.565 1.00 85.69 79 GLU A O 1
ATOM 619 N N . GLU A 1 80 ? -9.190 -7.480 6.706 1.00 84.88 80 GLU A N 1
ATOM 620 C CA . GLU A 1 80 ? -8.279 -7.619 5.562 1.00 84.88 80 GLU A CA 1
ATOM 621 C C . GLU A 1 80 ? -8.977 -7.242 4.247 1.00 84.88 80 GLU A C 1
ATOM 623 O O . GLU A 1 80 ? -10.071 -7.725 3.949 1.00 84.88 80 GLU A O 1
ATOM 628 N N . PHE A 1 81 ? -8.317 -6.406 3.445 1.00 82.88 81 PHE A N 1
ATOM 629 C CA . PHE A 1 81 ? -8.727 -6.009 2.101 1.00 82.88 81 PHE A CA 1
ATOM 630 C C . PHE A 1 81 ? -7.782 -6.645 1.082 1.00 82.88 81 PHE A C 1
ATOM 632 O O . PHE A 1 81 ? -6.588 -6.339 1.050 1.00 82.88 81 PHE A O 1
ATOM 639 N N . ILE A 1 82 ? -8.327 -7.515 0.236 1.00 80.00 82 ILE A N 1
ATOM 640 C CA . ILE A 1 82 ? -7.583 -8.227 -0.810 1.00 80.00 82 ILE A CA 1
ATOM 641 C C . ILE A 1 82 ? -7.536 -7.429 -2.121 1.00 80.00 82 ILE A C 1
ATOM 643 O O . ILE A 1 82 ? -8.344 -6.530 -2.353 1.00 80.00 82 ILE A O 1
ATOM 647 N N . ILE A 1 83 ? -6.633 -7.811 -3.030 1.00 75.31 83 ILE A N 1
ATOM 648 C CA . ILE A 1 83 ? -6.373 -7.131 -4.319 1.00 75.31 83 ILE A CA 1
ATOM 649 C C . ILE A 1 83 ? -7.637 -6.774 -5.106 1.00 75.31 83 ILE A C 1
ATOM 651 O O . ILE A 1 83 ? -7.712 -5.692 -5.680 1.00 75.31 83 ILE A O 1
ATOM 655 N N . SER A 1 84 ? -8.645 -7.654 -5.146 1.00 75.12 84 SER A N 1
ATOM 656 C CA . SER A 1 84 ? -9.872 -7.416 -5.924 1.00 75.12 84 SER A CA 1
ATOM 657 C C . SER A 1 84 ? -10.670 -6.197 -5.463 1.00 75.12 84 SER A C 1
ATOM 659 O O . SER A 1 84 ? -11.569 -5.745 -6.169 1.00 75.12 84 SER A O 1
ATOM 661 N N . GLU A 1 85 ? -10.371 -5.687 -4.275 1.00 70.88 85 GLU A N 1
ATOM 662 C CA . GLU A 1 85 ? -11.027 -4.531 -3.685 1.00 70.88 85 GLU A CA 1
ATOM 663 C C . GLU A 1 85 ? -10.185 -3.261 -3.784 1.00 70.88 85 GLU A C 1
ATOM 665 O O . GLU A 1 85 ? -10.675 -2.211 -3.373 1.00 70.88 85 GLU A O 1
ATOM 670 N N . LEU A 1 86 ? -8.962 -3.341 -4.326 1.00 74.88 86 LEU A N 1
ATOM 671 C CA . LEU A 1 86 ? -7.953 -2.287 -4.311 1.00 74.88 86 LEU A CA 1
ATOM 672 C C . LEU A 1 86 ? -7.545 -1.867 -5.735 1.00 74.88 86 LEU A C 1
ATOM 674 O O . LEU A 1 86 ? -7.254 -2.685 -6.601 1.00 74.88 86 LEU A O 1
ATOM 678 N N . GLU A 1 87 ? -7.441 -0.562 -5.964 1.00 79.12 87 GLU A N 1
ATOM 679 C CA . GLU A 1 87 ? -6.894 0.040 -7.185 1.00 79.12 87 GLU A CA 1
ATOM 680 C C . GLU A 1 87 ? -5.870 1.117 -6.826 1.00 79.12 87 GLU A C 1
ATOM 682 O O . GLU A 1 87 ? -6.034 1.804 -5.821 1.00 79.12 87 GLU A O 1
ATOM 687 N N . GLY A 1 88 ? -4.852 1.375 -7.652 1.00 76.62 88 GLY A N 1
ATOM 688 C CA . GLY A 1 88 ? -3.889 2.424 -7.311 1.00 76.62 88 GLY A CA 1
ATOM 689 C C . GLY A 1 88 ? -3.125 3.065 -8.463 1.00 76.62 88 GLY A C 1
ATOM 690 O O . GLY A 1 88 ? -3.196 2.630 -9.612 1.00 76.62 88 GLY A O 1
ATOM 691 N N . LYS A 1 89 ? -2.454 4.188 -8.159 1.00 79.75 89 LYS A N 1
ATOM 692 C CA . LYS A 1 89 ? -1.606 4.959 -9.094 1.00 79.75 89 LYS A CA 1
ATOM 693 C C . LYS A 1 89 ? -0.422 5.622 -8.393 1.00 79.75 89 LYS A C 1
ATOM 695 O O . LYS A 1 89 ? -0.562 6.111 -7.270 1.00 79.75 89 LYS A O 1
ATOM 700 N N . PHE A 1 90 ? 0.708 5.715 -9.093 1.00 78.88 90 PHE A N 1
ATOM 701 C CA . PHE A 1 90 ? 1.831 6.556 -8.690 1.00 78.88 90 PHE A CA 1
ATOM 702 C C . PHE A 1 90 ? 1.584 7.999 -9.144 1.00 78.88 90 PHE A C 1
ATOM 704 O O . PHE A 1 90 ? 1.353 8.262 -10.327 1.00 78.88 90 PHE A O 1
ATOM 711 N N . LEU A 1 91 ? 1.654 8.953 -8.220 1.00 76.19 91 LEU A N 1
ATOM 712 C CA . LEU A 1 91 ? 1.460 10.380 -8.472 1.00 76.19 91 LEU A CA 1
ATOM 713 C C . LEU A 1 91 ? 2.789 11.133 -8.383 1.00 76.19 91 LEU A C 1
ATOM 715 O O . LEU A 1 91 ? 3.682 10.750 -7.628 1.00 76.19 91 LEU A O 1
ATOM 719 N N . ARG A 1 92 ? 2.873 12.264 -9.100 1.00 77.31 92 ARG A N 1
ATOM 720 C CA . ARG A 1 92 ? 4.025 13.184 -9.081 1.00 77.31 92 ARG A CA 1
ATOM 721 C C . ARG A 1 92 ? 5.348 12.442 -9.324 1.00 77.31 92 ARG A C 1
ATOM 723 O O . ARG A 1 92 ? 6.246 12.519 -8.494 1.00 77.31 92 ARG A O 1
ATOM 730 N N . GLU A 1 93 ? 5.440 11.733 -10.449 1.00 72.38 93 GLU A N 1
ATOM 731 C CA . GLU A 1 93 ? 6.658 11.031 -10.896 1.00 72.38 93 GLU A CA 1
ATOM 732 C C . GLU A 1 93 ? 7.128 9.981 -9.874 1.00 72.38 93 GLU A C 1
ATOM 734 O O . GLU A 1 93 ? 8.268 9.995 -9.423 1.00 72.38 93 GLU A O 1
ATOM 739 N N . GLY A 1 94 ? 6.219 9.111 -9.421 1.00 65.81 94 GLY A N 1
ATOM 740 C CA . GLY A 1 94 ? 6.579 8.016 -8.510 1.00 65.81 94 GLY A CA 1
ATOM 741 C C . GLY A 1 94 ? 6.705 8.400 -7.034 1.00 65.81 94 GLY A C 1
ATOM 742 O O . GLY A 1 94 ? 6.820 7.515 -6.195 1.00 65.81 94 GLY A O 1
ATOM 743 N N . ARG A 1 95 ? 6.636 9.693 -6.682 1.00 69.94 95 ARG A N 1
ATOM 744 C CA . ARG A 1 95 ? 6.874 10.159 -5.301 1.00 69.94 95 ARG A CA 1
ATOM 745 C C . ARG A 1 95 ? 5.761 9.834 -4.310 1.00 69.94 95 ARG A C 1
ATOM 747 O O . ARG A 1 95 ? 5.997 9.857 -3.109 1.00 69.94 95 ARG A O 1
ATOM 754 N N . TYR A 1 96 ? 4.545 9.593 -4.790 1.00 72.31 96 TYR A N 1
ATOM 755 C CA . TYR A 1 96 ? 3.405 9.269 -3.936 1.00 72.31 96 TYR A CA 1
ATOM 756 C C . TYR A 1 96 ? 2.650 8.085 -4.511 1.00 72.31 96 TYR A C 1
ATOM 758 O O . TYR A 1 96 ? 2.474 7.993 -5.726 1.00 72.31 96 TYR A O 1
ATOM 766 N N . ILE A 1 97 ? 2.132 7.235 -3.633 1.00 75.38 97 ILE A N 1
ATOM 767 C CA . ILE A 1 97 ? 1.256 6.128 -4.002 1.00 75.38 97 ILE A CA 1
ATOM 768 C C . ILE A 1 97 ? -0.142 6.453 -3.496 1.00 75.38 97 ILE A C 1
ATOM 770 O O . ILE A 1 97 ? -0.329 6.831 -2.340 1.00 75.38 97 ILE A O 1
ATOM 774 N N . ARG A 1 98 ? -1.137 6.328 -4.372 1.00 76.56 98 ARG A N 1
ATOM 775 C CA . ARG A 1 98 ? -2.545 6.381 -3.985 1.00 76.56 98 ARG A CA 1
ATOM 776 C C . ARG A 1 98 ? -3.166 5.016 -4.205 1.00 76.56 98 ARG A C 1
ATOM 778 O O . ARG A 1 98 ? -3.139 4.547 -5.340 1.00 76.56 98 ARG A O 1
ATOM 785 N N . ILE A 1 99 ? -3.749 4.445 -3.154 1.00 79.69 99 ILE A N 1
ATOM 786 C CA . ILE A 1 99 ? -4.512 3.197 -3.200 1.00 79.69 99 ILE A CA 1
ATOM 787 C C . ILE A 1 99 ? -5.952 3.520 -2.788 1.00 79.69 99 ILE A C 1
ATOM 789 O O . ILE A 1 99 ? -6.204 4.168 -1.772 1.00 79.69 99 ILE A O 1
ATOM 793 N N . ASN A 1 100 ? -6.905 3.124 -3.617 1.00 75.62 100 ASN A N 1
ATOM 794 C CA . ASN A 1 100 ? -8.330 3.299 -3.404 1.00 75.62 100 ASN A CA 1
ATOM 795 C C . ASN A 1 100 ? -8.949 1.920 -3.194 1.00 75.62 100 ASN A C 1
ATOM 797 O O . ASN A 1 100 ? -8.700 1.023 -3.993 1.00 75.62 100 ASN A O 1
ATOM 801 N N . GLY A 1 101 ? -9.766 1.780 -2.156 1.00 69.81 101 GLY A N 1
ATOM 802 C CA . GLY A 1 101 ? -10.627 0.625 -1.961 1.00 69.81 101 GLY A CA 1
ATOM 803 C C . GLY A 1 101 ? -12.080 0.936 -2.323 1.00 69.81 101 GLY A C 1
ATOM 804 O O . GLY A 1 101 ? -12.488 2.100 -2.309 1.00 69.81 101 GLY A O 1
ATOM 805 N N . ASN A 1 102 ? -12.890 -0.093 -2.584 1.00 64.94 102 ASN A N 1
ATOM 806 C CA . ASN A 1 102 ? -14.326 0.065 -2.880 1.00 64.94 102 ASN A CA 1
ATOM 807 C C . ASN A 1 102 ? -15.127 0.781 -1.770 1.00 64.94 102 ASN A C 1
ATOM 809 O O . ASN A 1 102 ? -16.169 1.371 -2.054 1.00 64.94 102 ASN A O 1
ATOM 813 N N . TYR A 1 103 ? -14.645 0.756 -0.522 1.00 53.94 103 TYR A N 1
ATOM 814 C CA . TYR A 1 103 ? -15.347 1.326 0.638 1.00 53.94 103 TYR A CA 1
ATOM 815 C C . TYR A 1 103 ? -14.530 2.352 1.438 1.00 53.94 103 TYR A C 1
ATOM 817 O O . TYR A 1 103 ? -15.097 3.048 2.278 1.00 53.94 103 TYR A O 1
ATOM 825 N N . SER A 1 104 ? -13.229 2.493 1.155 1.00 50.78 104 SER A N 1
ATOM 826 C CA . SER A 1 104 ? -12.301 3.329 1.927 1.00 50.78 104 SER A CA 1
ATOM 827 C C . SER A 1 104 ? -11.146 3.832 1.060 1.00 50.78 104 SER A C 1
ATOM 829 O O . SER A 1 104 ? -10.637 3.117 0.201 1.00 50.78 104 SER A O 1
ATOM 831 N N . TYR A 1 105 ? -10.694 5.062 1.305 1.00 49.56 105 TYR A N 1
ATOM 832 C CA . TYR A 1 105 ? -9.494 5.617 0.675 1.00 49.56 105 TYR A CA 1
ATOM 833 C C . TYR A 1 105 ? -8.323 5.530 1.649 1.00 49.56 105 TYR A C 1
ATOM 835 O O . TYR A 1 105 ? -8.413 6.067 2.753 1.00 49.56 105 TYR A O 1
ATOM 843 N N . ILE A 1 106 ? -7.214 4.917 1.231 1.00 55.03 106 ILE A N 1
ATOM 844 C CA . ILE A 1 106 ? -5.989 4.856 2.030 1.00 55.03 106 ILE A CA 1
ATOM 845 C C . ILE A 1 106 ? -4.949 5.760 1.368 1.00 55.03 106 ILE A C 1
ATOM 847 O O . ILE A 1 106 ? -4.452 5.503 0.271 1.00 55.03 106 ILE A O 1
ATOM 851 N N . PHE A 1 107 ? -4.631 6.868 2.036 1.00 50.88 107 PHE A N 1
ATOM 852 C CA . PHE A 1 107 ? -3.524 7.731 1.636 1.00 50.88 107 PHE A CA 1
ATOM 853 C C . PHE A 1 107 ? -2.253 7.260 2.335 1.00 50.88 107 PHE A C 1
ATOM 855 O O . PHE A 1 107 ? -2.025 7.579 3.500 1.00 50.88 107 PHE A O 1
ATOM 862 N N . LEU A 1 108 ? -1.422 6.507 1.613 1.00 52.44 108 LEU A N 1
ATOM 863 C CA . LEU A 1 108 ? -0.119 6.087 2.107 1.00 52.44 108 LEU A CA 1
ATOM 864 C C . LEU A 1 108 ? 0.936 7.146 1.753 1.00 52.44 108 LEU A C 1
ATOM 866 O O . LEU A 1 108 ? 1.301 7.329 0.591 1.00 52.44 108 LEU A O 1
ATOM 870 N N . CYS A 1 109 ? 1.435 7.857 2.761 1.00 47.16 109 CYS A N 1
ATOM 871 C CA . CYS A 1 109 ? 2.613 8.706 2.608 1.00 47.16 109 CYS A CA 1
ATOM 872 C C . CYS A 1 109 ? 3.873 7.855 2.815 1.00 47.16 109 CYS A C 1
ATOM 874 O O . CYS A 1 109 ? 4.246 7.579 3.955 1.00 47.16 109 CYS A O 1
ATOM 876 N N . ILE A 1 110 ? 4.558 7.471 1.737 1.00 48.16 110 ILE A N 1
ATOM 877 C CA . ILE A 1 110 ? 5.892 6.867 1.845 1.00 48.16 110 ILE A CA 1
ATOM 878 C C . ILE A 1 110 ? 6.892 8.001 2.069 1.00 48.16 110 ILE A C 1
ATOM 880 O O . ILE A 1 110 ? 7.405 8.601 1.126 1.00 48.16 110 ILE A O 1
ATOM 884 N N . ASN A 1 111 ? 7.135 8.347 3.331 1.00 41.50 111 ASN A N 1
ATOM 885 C CA . ASN A 1 111 ? 8.191 9.292 3.672 1.00 41.50 111 ASN A CA 1
ATOM 886 C C . ASN A 1 111 ? 9.531 8.563 3.633 1.00 41.50 111 ASN A C 1
ATOM 888 O O . ASN A 1 111 ? 9.842 7.774 4.524 1.00 41.50 111 ASN A O 1
ATOM 892 N N . ASN A 1 112 ? 10.359 8.876 2.639 1.00 36.72 112 ASN A N 1
ATOM 893 C CA . ASN A 1 112 ? 11.781 8.606 2.758 1.00 36.72 112 ASN A CA 1
ATOM 894 C C . ASN A 1 112 ? 12.360 9.606 3.781 1.00 36.72 112 ASN A C 1
ATOM 896 O O . ASN A 1 112 ? 12.548 10.784 3.492 1.00 36.72 112 ASN A O 1
ATOM 900 N N . LEU A 1 113 ? 12.534 9.138 5.018 1.00 35.72 113 LEU A N 1
ATOM 901 C CA . LEU A 1 113 ? 13.461 9.649 6.034 1.00 35.72 113 LEU A CA 1
ATOM 902 C C . LEU A 1 113 ? 13.445 11.137 6.458 1.00 35.72 113 LEU A C 1
ATOM 904 O O . LEU A 1 113 ? 14.393 11.526 7.116 1.00 35.72 113 LEU A O 1
ATOM 908 N N . TYR A 1 114 ? 12.419 11.968 6.239 1.00 31.36 114 TYR A N 1
ATOM 909 C CA . TYR A 1 114 ? 12.339 13.279 6.930 1.00 31.36 114 TYR A CA 1
ATOM 910 C C . TYR A 1 114 ? 10.898 13.738 7.209 1.00 31.36 114 TYR A C 1
ATOM 912 O O . TYR A 1 114 ? 10.361 14.592 6.516 1.00 31.36 114 TYR A O 1
ATOM 920 N N . GLY A 1 115 ? 10.304 13.215 8.289 1.00 31.12 115 GLY A N 1
ATOM 921 C CA . GLY A 1 115 ? 9.138 13.804 8.967 1.00 31.12 115 GLY A CA 1
ATOM 922 C C . GLY A 1 115 ? 7.781 13.711 8.236 1.00 31.12 115 GLY A C 1
ATOM 923 O O . GLY A 1 115 ? 7.720 13.606 7.015 1.00 31.12 115 GLY A O 1
ATOM 924 N N . PRO A 1 116 ? 6.653 13.730 8.971 1.00 34.38 116 PRO A N 1
ATOM 925 C CA . PRO A 1 116 ? 5.328 13.680 8.366 1.00 34.38 116 PRO A CA 1
ATOM 926 C C . PRO A 1 116 ? 4.871 15.072 7.900 1.00 34.38 116 PRO A C 1
ATOM 928 O O . PRO A 1 116 ? 4.432 15.886 8.706 1.00 34.38 116 PRO A O 1
ATOM 931 N N . GLU A 1 117 ? 4.877 15.320 6.589 1.00 38.53 117 GLU A N 1
ATOM 932 C CA . GLU A 1 117 ? 4.031 16.351 5.963 1.00 38.53 117 GLU A CA 1
ATOM 933 C C . GLU A 1 117 ? 2.896 15.705 5.148 1.00 38.53 117 GLU A C 1
ATOM 935 O O . GLU A 1 117 ? 2.753 15.909 3.944 1.00 38.53 117 GLU A O 1
ATOM 940 N N . CYS A 1 118 ? 2.045 14.916 5.808 1.00 36.72 118 CYS A N 1
ATOM 941 C CA . CYS A 1 118 ? 0.756 14.518 5.240 1.00 36.72 118 CYS A CA 1
ATOM 942 C C . CYS A 1 118 ? -0.268 15.607 5.583 1.00 36.72 118 CYS A C 1
ATOM 944 O O . CYS A 1 118 ? -0.854 15.605 6.665 1.00 36.72 118 CYS A O 1
ATOM 946 N N . ARG A 1 119 ? -0.450 16.589 4.694 1.00 34.38 119 ARG A N 1
ATOM 947 C CA . ARG A 1 119 ? -1.512 17.595 4.837 1.00 34.38 119 ARG A CA 1
ATOM 948 C C . ARG A 1 119 ? -2.756 17.107 4.081 1.00 34.38 119 ARG A C 1
ATOM 950 O O . ARG A 1 119 ? -2.622 16.724 2.921 1.00 34.38 119 ARG A O 1
ATOM 957 N N . LYS A 1 120 ? -3.907 17.082 4.772 1.00 36.88 120 LYS A N 1
ATOM 958 C CA . LYS A 1 120 ? -5.238 16.780 4.207 1.00 36.88 120 LYS A CA 1
ATOM 959 C C . LYS A 1 120 ? -5.528 17.608 2.955 1.00 36.88 120 LYS A C 1
ATOM 961 O O . LYS A 1 120 ? -5.135 18.799 2.947 1.00 36.88 120 LYS A O 1
#

Secondary structure (DSSP, 8-state):
-HHHHHHHHHHHHHHTTS---------TT-EEEEEEEEEEE-SS-EEEEEEEEEEEEEEEETTEEEEEEEEEEEEETTEEEEGGGEEEEEETTTTEEEEEESS-EEEE----SS------

Organism: NCBI:txid1502292

Sequence (120 aa):
MKLAILLLTLFVISSGYLFHESFAEVSENQAFLLEGSGFAVTEEQIKFTEIDLGLSSQNQRGSTINFVIEDGFVTLDDEEFIISELEGKFLREGRYIRINGNYSYIFLCINNLYGPECRK

Solvent-accessible surface area (backbone atoms only — not comparable to full-atom values): 7211 Å² total; per-residue (Å²): 109,72,67,60,52,53,53,50,52,50,51,61,61,54,59,72,67,76,75,70,83,80,71,86,73,66,59,64,73,38,78,46,78,50,73,51,74,54,72,47,81,55,97,89,50,78,32,47,27,41,36,39,34,36,33,34,31,34,72,66,60,88,54,31,32,41,42,46,73,80,44,51,41,38,33,53,61,93,46,76,45,47,50,97,48,52,48,54,36,27,38,71,63,48,66,35,50,44,43,41,39,88,89,50,78,50,83,54,80,73,66,82,89,70,74,91,83,84,76,134

Nearest PDB structures (foldseek):
  7m30-assembly1_D  TM=3.689E-01  e=1.245E+00  Human betaherpesvirus 5
  7t4s-assembly1_D  TM=3.641E-01  e=1.532E+00  Human betaherpesvirus 5
  5vod-assembly1_D  TM=3.727E-01  e=1.789E+00  Human herpesvirus 5 strain Merlin
  9bd1-assembly1_A  TM=3.619E-01  e=1.884E+00  Homo sapiens
  7kzp-assembly1_Q  TM=2.793E-01  e=7.636E+00  Homo sapiens

Radius of gyration: 20.41 Å; Cα contacts (8 Å, |Δi|>4): 197; chains: 1; bounding box: 71×27×35 Å